Protein AF-A0A6P2D5D2-F1 (afdb_monomer_lite)

Sequence (107 aa):
MEERSELESQLWGVTNELASELIELTPEFMHEIQFEIVSTDDGGADIGLMEIHPEVKYVSLSPRVYDCCSRYLPLVKRYAPSWRRSLITLREAGGDWKAIVDFEHRK

Secondary structure (DSSP, 8-state):
-HHHHHHHHHHHHHHHHHHHHHHHHS-TT-SEEEEEEEE-TTS-EEEEESS--TTS--GGG-HHHHHHHHHHHHHHHHH-TTEEEEEEEEEE-SS-EEEEEEEEE--

Structure (mmCIF, N/CA/C/O backbone):
data_AF-A0A6P2D5D2-F1
#
_entry.id   AF-A0A6P2D5D2-F1
#
loop_
_atom_site.group_PDB
_atom_site.id
_atom_site.type_symbol
_atom_site.label_atom_id
_atom_site.label_alt_id
_atom_site.label_comp_id
_atom_site.label_asym_id
_atom_site.label_entity_id
_atom_site.label_seq_id
_atom_site.pdbx_PDB_ins_code
_atom_site.Cartn_x
_atom_site.Cartn_y
_atom_site.Cartn_z
_atom_site.occupancy
_atom_site.B_iso_or_equiv
_atom_site.auth_seq_id
_atom_site.auth_comp_id
_atom_site.auth_asym_id
_atom_site.auth_atom_id
_atom_site.pdbx_PDB_model_num
ATOM 1 N N . MET A 1 1 ? 19.960 9.348 -14.522 1.00 61.28 1 MET A N 1
ATOM 2 C CA . MET A 1 1 ? 19.866 9.685 -13.081 1.00 61.28 1 MET A CA 1
ATOM 3 C C . MET A 1 1 ? 18.541 10.380 -12.770 1.00 61.28 1 MET A C 1
ATOM 5 O O . MET A 1 1 ? 17.961 10.078 -11.740 1.00 61.28 1 MET A O 1
ATOM 9 N N . GLU A 1 2 ? 18.019 11.211 -13.680 1.00 69.38 2 GLU A N 1
ATOM 10 C CA . GLU A 1 2 ? 16.710 11.885 -13.559 1.00 69.38 2 GLU A CA 1
ATOM 11 C C . GLU A 1 2 ? 15.510 10.918 -13.536 1.00 69.38 2 GLU A C 1
ATOM 13 O O . GLU A 1 2 ? 14.660 11.041 -12.664 1.00 69.38 2 GLU A O 1
ATOM 18 N N . GLU A 1 3 ? 15.496 9.884 -14.388 1.00 74.62 3 GLU A N 1
ATOM 19 C CA . GLU A 1 3 ? 14.368 8.934 -14.480 1.00 74.62 3 GLU A CA 1
ATOM 20 C C . GLU A 1 3 ? 14.085 8.180 -13.167 1.00 74.62 3 GLU A C 1
ATOM 22 O O . GLU A 1 3 ? 12.935 7.936 -12.811 1.00 74.62 3 GLU A O 1
ATOM 27 N N . ARG A 1 4 ? 15.132 7.830 -12.406 1.00 80.88 4 ARG A N 1
ATOM 28 C CA . ARG A 1 4 ? 14.969 7.127 -11.124 1.00 80.88 4 ARG A CA 1
ATOM 29 C C . ARG A 1 4 ? 14.392 8.042 -10.044 1.00 80.88 4 ARG A C 1
ATOM 31 O O . ARG A 1 4 ? 13.568 7.585 -9.263 1.00 80.88 4 ARG A O 1
ATOM 38 N N . SER A 1 5 ? 14.809 9.309 -10.028 1.00 85.81 5 SER A N 1
ATOM 39 C CA . SER A 1 5 ? 14.287 10.327 -9.108 1.00 85.81 5 SER A CA 1
ATOM 40 C C . SER A 1 5 ? 12.813 10.628 -9.396 1.00 85.81 5 SER A C 1
ATOM 42 O O . SER A 1 5 ? 11.995 10.721 -8.485 1.00 85.81 5 SER A O 1
ATOM 44 N N . GLU A 1 6 ? 12.445 10.702 -10.677 1.00 91.44 6 GLU A N 1
ATOM 45 C CA . GLU A 1 6 ? 11.056 10.892 -11.093 1.00 91.44 6 GLU A CA 1
ATOM 46 C C . GLU A 1 6 ? 10.177 9.687 -10.727 1.00 91.44 6 GLU A C 1
ATOM 48 O O . GLU A 1 6 ? 9.101 9.861 -10.157 1.00 91.44 6 GLU A O 1
ATOM 53 N N . LEU A 1 7 ? 10.654 8.464 -10.979 1.00 92.44 7 LEU A N 1
ATOM 54 C CA . LEU A 1 7 ? 9.958 7.233 -10.601 1.00 92.44 7 LEU A CA 1
ATOM 55 C C . LEU A 1 7 ? 9.752 7.122 -9.085 1.00 92.44 7 LEU A C 1
ATOM 57 O O . LEU A 1 7 ? 8.672 6.748 -8.637 1.00 92.44 7 LEU A O 1
ATOM 61 N N . GLU A 1 8 ? 10.778 7.450 -8.301 1.00 92.25 8 GLU A N 1
ATOM 62 C CA . GLU A 1 8 ? 10.706 7.480 -6.841 1.00 92.25 8 GLU A CA 1
ATOM 63 C C . GLU A 1 8 ? 9.682 8.507 -6.352 1.00 92.25 8 GLU A C 1
ATOM 65 O O . GLU A 1 8 ? 8.833 8.181 -5.526 1.00 92.25 8 GLU A O 1
ATOM 70 N N . SER A 1 9 ? 9.699 9.718 -6.914 1.00 93.25 9 SER A N 1
ATOM 71 C CA . SER A 1 9 ? 8.727 10.768 -6.598 1.00 93.25 9 SER A CA 1
ATOM 72 C C . SER A 1 9 ? 7.289 10.337 -6.914 1.00 93.25 9 SER A C 1
ATOM 74 O O . SER A 1 9 ? 6.395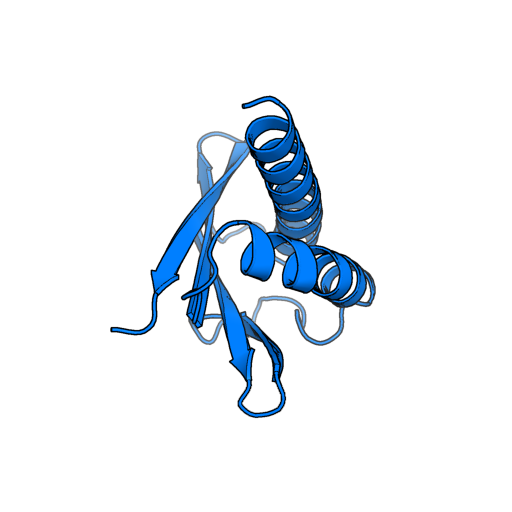 10.501 -6.086 1.00 93.25 9 SER A O 1
ATOM 76 N N . GLN A 1 10 ? 7.061 9.711 -8.074 1.00 94.81 10 GLN A N 1
ATOM 77 C CA . GLN A 1 10 ? 5.747 9.176 -8.452 1.00 94.81 10 GLN A CA 1
ATOM 78 C C . GLN A 1 10 ? 5.292 8.056 -7.508 1.00 94.81 10 GLN A C 1
ATOM 80 O O . GLN A 1 10 ? 4.134 8.037 -7.088 1.00 94.81 10 GLN A O 1
ATOM 85 N N . LEU A 1 11 ? 6.198 7.137 -7.157 1.00 93.56 11 LEU A N 1
ATOM 86 C CA . LEU A 1 11 ? 5.911 6.039 -6.236 1.00 93.56 11 LEU A CA 1
ATOM 87 C C . LEU A 1 11 ? 5.537 6.568 -4.848 1.00 93.56 11 LEU A C 1
ATOM 89 O O . LEU A 1 11 ? 4.531 6.136 -4.286 1.00 93.56 11 LEU A O 1
ATOM 93 N N . TRP A 1 12 ? 6.296 7.530 -4.320 1.00 92.44 12 TRP A N 1
ATOM 94 C CA . TRP A 1 12 ? 5.990 8.179 -3.045 1.00 92.44 12 TRP A CA 1
ATOM 95 C C . TRP A 1 12 ? 4.703 8.999 -3.101 1.00 92.44 12 TRP A C 1
ATOM 97 O O . TRP A 1 12 ? 3.935 8.967 -2.146 1.00 92.44 12 TRP A O 1
ATOM 107 N N . GLY A 1 13 ? 4.416 9.667 -4.221 1.00 94.06 13 GLY A N 1
ATOM 108 C CA . GLY A 1 13 ? 3.148 10.364 -4.441 1.00 94.06 13 GLY A CA 1
ATOM 109 C C . GLY A 1 13 ? 1.948 9.429 -4.285 1.00 94.06 13 GLY A C 1
ATOM 110 O O . GLY A 1 13 ? 1.088 9.672 -3.444 1.00 94.06 13 GLY A O 1
ATOM 111 N N . VAL A 1 14 ? 1.942 8.305 -5.011 1.00 93.88 14 VAL A N 1
ATOM 112 C CA . VAL A 1 14 ? 0.867 7.299 -4.912 1.00 93.88 14 VAL A CA 1
ATOM 113 C C . VAL A 1 14 ? 0.828 6.635 -3.531 1.00 93.88 14 VAL A C 1
ATOM 115 O O . VAL A 1 14 ? -0.248 6.350 -3.017 1.00 93.88 14 VAL A O 1
ATOM 118 N N . THR A 1 15 ? 1.986 6.406 -2.908 1.00 91.50 15 THR A N 1
ATOM 119 C CA . THR A 1 15 ? 2.073 5.845 -1.550 1.00 91.50 15 THR A CA 1
ATOM 120 C C . THR A 1 15 ? 1.443 6.772 -0.514 1.00 91.50 15 THR A C 1
ATOM 122 O O . THR A 1 15 ? 0.733 6.301 0.368 1.00 91.50 15 THR A O 1
ATOM 125 N N . ASN A 1 16 ? 1.667 8.083 -0.626 1.00 91.75 16 ASN A N 1
ATOM 126 C CA . ASN A 1 16 ? 1.079 9.074 0.271 1.00 91.75 16 ASN A CA 1
ATOM 127 C C . ASN A 1 16 ? -0.432 9.199 0.058 1.00 91.75 16 ASN A C 1
ATOM 129 O O . ASN A 1 16 ? -1.168 9.244 1.038 1.00 91.75 16 ASN A O 1
ATOM 133 N N . GLU A 1 17 ? -0.895 9.198 -1.198 1.00 92.88 17 GLU A N 1
ATOM 134 C CA . GLU A 1 17 ? -2.330 9.146 -1.515 1.00 92.88 17 GLU A CA 1
ATOM 135 C C . GLU A 1 17 ? -2.981 7.904 -0.884 1.00 92.88 17 GLU A C 1
ATOM 137 O O . GLU A 1 17 ? -3.981 8.019 -0.177 1.00 92.88 17 GLU A O 1
ATOM 142 N N . LEU A 1 18 ? -2.368 6.727 -1.058 1.00 91.56 18 LEU A N 1
ATOM 143 C CA . LEU A 1 18 ? -2.839 5.487 -0.446 1.00 91.56 18 LEU A CA 1
ATOM 144 C C . LEU A 1 18 ? -2.841 5.573 1.086 1.00 91.56 18 LEU A C 1
ATOM 146 O O . LEU A 1 18 ? -3.814 5.176 1.717 1.00 91.56 18 LEU A O 1
ATOM 150 N N . ALA A 1 19 ? -1.774 6.093 1.693 1.00 90.31 19 ALA A N 1
ATOM 151 C CA . ALA A 1 19 ? -1.679 6.236 3.140 1.00 90.31 19 ALA A CA 1
ATOM 152 C C . ALA A 1 19 ? -2.796 7.123 3.702 1.00 90.31 19 ALA A C 1
ATOM 154 O O . ALA A 1 19 ? -3.395 6.752 4.706 1.00 90.31 19 ALA A O 1
ATOM 155 N N . SER A 1 20 ? -3.117 8.246 3.052 1.00 90.44 20 SER A N 1
ATOM 156 C CA . SER A 1 20 ? -4.237 9.105 3.454 1.00 90.44 20 SER A CA 1
ATOM 157 C C . SER A 1 20 ? -5.568 8.352 3.446 1.00 90.44 20 SER A C 1
ATOM 159 O O . SER A 1 20 ? -6.297 8.401 4.433 1.00 90.44 20 SER A O 1
ATOM 161 N N . GLU A 1 21 ? -5.846 7.591 2.387 1.00 90.62 21 GLU A N 1
ATOM 162 C CA . GLU A 1 21 ? -7.060 6.770 2.300 1.00 90.62 21 GLU A CA 1
ATOM 163 C C . GLU A 1 21 ? -7.103 5.692 3.396 1.00 90.62 21 GLU A C 1
ATOM 165 O O . GLU A 1 21 ? -8.141 5.461 4.011 1.00 90.62 21 GLU A O 1
ATOM 170 N N . LEU A 1 22 ? -5.972 5.047 3.694 1.00 88.75 22 LEU A N 1
ATOM 171 C CA . LEU A 1 22 ? -5.886 4.033 4.749 1.00 88.75 22 LEU A CA 1
ATOM 172 C C . LEU A 1 22 ? -6.036 4.634 6.159 1.00 88.75 22 LEU A C 1
ATOM 174 O O . LEU A 1 22 ? -6.664 4.013 7.017 1.00 88.75 22 LEU A O 1
ATOM 178 N N . ILE A 1 23 ? -5.527 5.848 6.400 1.00 88.25 23 ILE A N 1
ATOM 179 C CA . ILE A 1 23 ? -5.725 6.583 7.662 1.00 88.25 23 ILE A CA 1
ATOM 180 C C . ILE A 1 23 ? -7.218 6.862 7.886 1.00 88.25 23 ILE A C 1
ATOM 182 O O . ILE A 1 23 ? -7.715 6.620 8.980 1.00 88.25 23 ILE A O 1
ATOM 186 N N . GLU A 1 24 ? -7.968 7.283 6.862 1.00 87.19 24 GLU A N 1
ATOM 187 C CA . GLU A 1 24 ? -9.421 7.532 6.976 1.00 87.19 24 GLU A CA 1
ATOM 188 C C . GLU A 1 24 ? -10.250 6.269 7.298 1.00 87.19 24 GLU A C 1
ATOM 190 O O . GLU A 1 24 ? -11.377 6.338 7.819 1.00 87.19 24 GLU A O 1
ATOM 195 N N . LEU A 1 25 ? -9.705 5.096 6.967 1.00 82.81 25 LEU A N 1
ATOM 196 C CA . LEU A 1 25 ? -10.291 3.790 7.267 1.00 82.81 25 LEU A CA 1
ATOM 197 C C . LEU A 1 25 ? -9.875 3.258 8.646 1.00 82.81 25 LEU A C 1
ATOM 199 O O . LEU A 1 25 ? -10.522 2.338 9.156 1.00 82.81 25 LEU A O 1
ATOM 203 N N . THR A 1 26 ? -8.836 3.845 9.244 1.00 82.44 26 THR A N 1
ATOM 204 C CA . THR A 1 26 ? -8.272 3.450 10.535 1.00 82.44 26 THR A CA 1
ATOM 205 C C . THR A 1 26 ? -9.064 4.094 11.683 1.00 82.44 26 THR A C 1
ATOM 207 O O . THR A 1 26 ? -9.300 5.302 11.667 1.00 82.44 26 THR A O 1
ATOM 210 N N . PRO A 1 27 ? -9.509 3.322 12.690 1.00 80.44 27 PRO A N 1
ATOM 211 C CA . PRO A 1 27 ? -10.183 3.869 13.865 1.00 80.44 27 PRO A CA 1
ATOM 212 C C . PRO A 1 27 ? -9.315 4.852 14.659 1.00 80.44 27 PRO A C 1
ATOM 214 O O . PRO A 1 27 ? -8.122 4.627 14.840 1.00 80.44 27 PRO A O 1
ATOM 217 N N . GLU A 1 28 ? -9.936 5.885 15.237 1.00 80.81 28 GLU A N 1
ATOM 218 C CA . GLU A 1 28 ? -9.245 6.957 15.982 1.00 80.81 28 GLU A CA 1
ATOM 219 C C . GLU A 1 28 ? -8.436 6.472 17.199 1.00 80.81 28 GLU A C 1
ATOM 221 O O . GLU A 1 28 ? -7.523 7.159 17.644 1.00 80.81 28 GLU A O 1
ATOM 226 N N . PHE A 1 29 ? -8.765 5.303 17.758 1.00 80.69 29 PHE A N 1
ATOM 227 C CA . PHE A 1 29 ? -8.062 4.736 18.914 1.00 80.69 29 PHE A CA 1
ATOM 228 C C . PHE A 1 29 ? -6.801 3.940 18.539 1.00 80.69 29 PHE A C 1
ATOM 230 O O . PHE A 1 29 ? -6.073 3.501 19.430 1.00 80.69 29 PHE A O 1
ATOM 237 N N . MET A 1 30 ? -6.555 3.694 17.249 1.00 83.94 30 MET A N 1
ATOM 238 C CA . MET A 1 30 ? -5.345 3.010 16.800 1.00 83.94 30 MET A CA 1
ATOM 239 C C . MET A 1 30 ? -4.2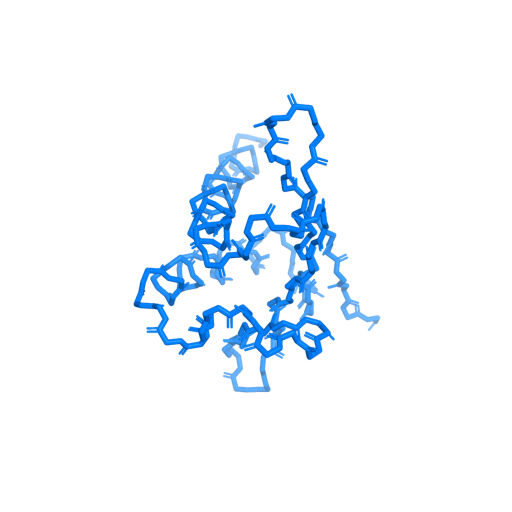11 4.015 16.637 1.00 83.94 30 MET A C 1
ATOM 241 O O . MET A 1 30 ? -4.347 5.006 15.930 1.00 83.94 30 MET A O 1
ATOM 245 N N . HIS A 1 31 ? -3.070 3.725 17.260 1.00 86.06 31 HIS A N 1
ATOM 246 C CA . HIS A 1 31 ? -1.850 4.530 17.124 1.00 86.06 31 HIS A CA 1
ATOM 247 C C . HIS A 1 31 ? -0.858 3.935 16.118 1.00 86.06 31 HIS A C 1
ATOM 249 O O . HIS A 1 31 ? 0.095 4.593 15.705 1.00 86.06 31 HIS A O 1
ATOM 255 N N . GLU A 1 32 ? -1.066 2.681 15.725 1.00 90.38 32 GLU A N 1
ATOM 256 C CA . GLU A 1 32 ? -0.291 1.993 14.704 1.00 90.38 32 GLU A CA 1
ATOM 257 C C . GLU A 1 32 ? -1.183 0.981 13.989 1.00 90.38 32 GLU A C 1
ATOM 259 O O . GLU A 1 32 ? -2.000 0.314 14.623 1.00 90.38 32 GLU A O 1
ATOM 264 N N . ILE A 1 33 ? -1.021 0.872 12.674 1.00 89.69 33 ILE A N 1
ATOM 265 C CA . ILE A 1 33 ? -1.694 -0.127 11.851 1.00 89.69 33 ILE A CA 1
ATOM 266 C C . ILE A 1 33 ? -0.800 -0.520 10.677 1.00 89.69 33 ILE A C 1
ATOM 268 O O . ILE A 1 33 ? -0.051 0.300 10.137 1.00 89.69 33 ILE A O 1
ATOM 272 N N . GLN A 1 34 ? -0.868 -1.790 10.288 1.00 91.75 34 GLN A N 1
ATOM 273 C CA . GLN A 1 34 ? -0.050 -2.345 9.221 1.00 91.75 34 GLN A CA 1
ATOM 274 C C . GLN A 1 34 ? -0.909 -2.908 8.096 1.00 91.75 34 GLN A C 1
ATOM 276 O O . GLN A 1 34 ? -1.828 -3.703 8.308 1.00 91.75 34 GLN A O 1
ATOM 281 N N . PHE A 1 35 ? -0.543 -2.521 6.883 1.00 90.88 35 PHE A N 1
ATOM 282 C CA . PHE A 1 35 ? -1.115 -3.001 5.640 1.00 90.88 35 PHE A CA 1
ATOM 283 C C . PHE A 1 35 ? -0.035 -3.663 4.807 1.00 90.88 35 PHE A C 1
ATOM 285 O O . PHE A 1 35 ? 1.143 -3.319 4.897 1.00 90.88 35 PHE A O 1
ATOM 292 N N . GLU A 1 36 ? -0.440 -4.581 3.949 1.00 91.75 36 GLU A N 1
ATOM 293 C CA . GLU A 1 36 ? 0.446 -5.159 2.959 1.00 91.75 36 GLU A CA 1
ATOM 294 C C . GLU A 1 36 ? -0.137 -5.043 1.562 1.00 91.75 36 GLU A C 1
ATOM 296 O O . GLU A 1 36 ? -1.336 -5.215 1.366 1.00 91.75 36 GLU A O 1
ATOM 301 N N . ILE A 1 37 ? 0.737 -4.779 0.595 1.00 91.50 37 ILE A N 1
ATOM 302 C CA . ILE A 1 37 ? 0.467 -5.009 -0.821 1.00 91.50 37 ILE A CA 1
ATOM 303 C C . ILE A 1 37 ? 1.358 -6.170 -1.240 1.00 91.50 37 ILE A C 1
ATOM 305 O O . ILE A 1 37 ? 2.580 -6.073 -1.114 1.00 91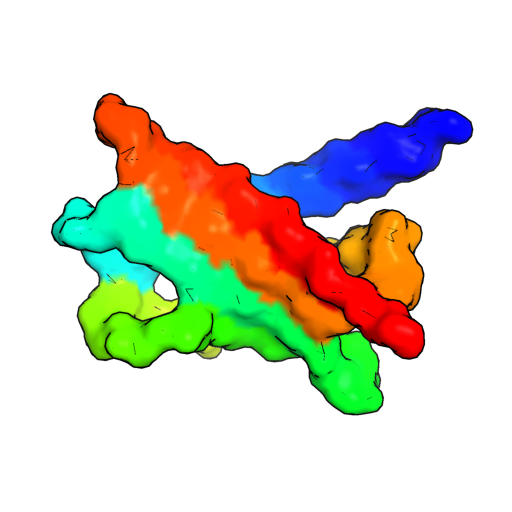.50 37 ILE A O 1
ATOM 309 N N . VAL A 1 38 ? 0.779 -7.261 -1.727 1.00 91.00 38 VAL A N 1
ATOM 310 C CA . VAL A 1 38 ? 1.504 -8.494 -2.056 1.00 91.00 38 VAL A CA 1
ATOM 311 C C . VAL A 1 38 ? 1.312 -8.819 -3.528 1.00 91.00 38 VAL A C 1
ATOM 313 O O . VAL A 1 38 ? 0.197 -8.772 -4.034 1.00 91.00 38 VAL A O 1
ATOM 316 N N . SER A 1 39 ? 2.393 -9.167 -4.229 1.00 90.12 39 SER A N 1
ATOM 317 C CA . SER A 1 39 ? 2.305 -9.655 -5.608 1.00 90.12 39 SER A CA 1
ATOM 318 C C . SER A 1 39 ? 1.534 -10.975 -5.673 1.00 90.12 39 SER A C 1
ATOM 320 O O . SER A 1 39 ? 1.874 -11.902 -4.933 1.00 90.12 39 SER A O 1
ATOM 322 N N . THR A 1 40 ? 0.602 -11.099 -6.612 1.00 87.19 40 THR A N 1
ATOM 323 C CA . THR A 1 40 ? -0.124 -12.344 -6.901 1.00 87.19 40 THR A CA 1
ATOM 324 C C . THR A 1 40 ? 0.542 -13.117 -8.049 1.00 87.19 40 THR A C 1
ATOM 326 O O . THR A 1 40 ? 1.330 -12.564 -8.826 1.00 87.19 40 THR A O 1
ATOM 329 N N . ASP A 1 41 ? 0.254 -14.416 -8.158 1.00 83.50 41 ASP A N 1
ATOM 330 C CA . ASP A 1 41 ? 0.894 -15.312 -9.138 1.00 83.50 41 ASP A CA 1
ATOM 331 C C . ASP A 1 41 ? 0.538 -14.981 -10.597 1.00 83.50 41 ASP A C 1
ATOM 333 O O . ASP A 1 41 ? 1.333 -15.225 -11.504 1.00 83.50 41 ASP A O 1
ATOM 337 N N . ASP A 1 42 ? -0.625 -14.372 -10.830 1.00 85.56 42 ASP A N 1
ATOM 338 C CA . ASP A 1 42 ? -1.074 -13.882 -12.139 1.00 85.56 42 ASP A CA 1
ATOM 339 C C . ASP A 1 42 ? -0.417 -12.548 -12.551 1.00 85.56 42 ASP A C 1
ATOM 341 O O . ASP A 1 42 ? -0.673 -12.019 -13.634 1.00 85.56 42 ASP A O 1
ATOM 345 N N . GLY A 1 43 ? 0.462 -12.007 -11.703 1.00 78.56 43 GLY A N 1
ATOM 346 C CA . GLY A 1 43 ? 1.134 -10.735 -11.923 1.00 78.56 43 GLY A CA 1
ATOM 347 C C . GLY A 1 43 ? 0.333 -9.518 -11.460 1.00 78.56 43 GLY A C 1
ATOM 348 O O . GLY A 1 43 ? 0.768 -8.398 -11.736 1.00 78.56 43 GLY A O 1
ATOM 349 N N . GLY A 1 44 ? -0.783 -9.694 -10.757 1.00 85.44 44 GLY A N 1
ATOM 350 C CA . GLY A 1 44 ? -1.487 -8.629 -10.045 1.00 85.44 44 GLY A CA 1
ATOM 351 C C . GLY A 1 44 ? -0.859 -8.275 -8.689 1.00 85.44 44 GLY A C 1
ATOM 352 O O . GLY A 1 44 ? 0.333 -8.511 -8.436 1.00 85.44 44 GLY A O 1
ATOM 353 N N . ALA A 1 45 ? -1.674 -7.666 -7.829 1.00 84.81 45 ALA A N 1
ATOM 354 C CA . ALA A 1 45 ? -1.375 -7.475 -6.419 1.00 84.81 45 ALA A CA 1
ATOM 355 C C . ALA A 1 45 ? -2.661 -7.421 -5.589 1.00 84.81 45 ALA A C 1
ATOM 357 O O . ALA A 1 45 ? -3.645 -6.828 -6.028 1.00 84.81 45 ALA A O 1
ATOM 358 N N . ASP A 1 46 ? -2.599 -7.975 -4.382 1.00 86.00 46 ASP A N 1
ATOM 359 C CA . ASP A 1 46 ? -3.650 -7.871 -3.372 1.00 86.00 46 ASP A CA 1
ATOM 360 C C . ASP A 1 46 ? -3.218 -6.906 -2.271 1.00 86.00 46 ASP A C 1
ATOM 362 O O . ASP A 1 46 ? -2.039 -6.854 -1.914 1.00 86.00 46 ASP A O 1
ATOM 366 N N . ILE A 1 47 ? -4.178 -6.154 -1.728 1.00 87.06 47 ILE A N 1
ATOM 367 C CA . ILE A 1 47 ? -3.983 -5.314 -0.547 1.00 87.06 47 ILE A CA 1
ATOM 368 C C . ILE A 1 47 ? -4.781 -5.869 0.628 1.00 87.06 47 ILE A C 1
ATOM 370 O O . ILE A 1 47 ? -5.956 -6.217 0.493 1.00 87.06 47 ILE A O 1
ATOM 374 N N . GLY A 1 48 ? -4.144 -5.930 1.790 1.00 85.75 48 GLY A N 1
ATOM 375 C CA . GLY A 1 48 ? -4.742 -6.477 2.996 1.00 85.75 48 GLY A CA 1
ATOM 376 C C . GLY A 1 48 ? -4.243 -5.807 4.263 1.00 85.75 48 GLY A C 1
ATOM 377 O O . GLY A 1 48 ? -3.242 -5.091 4.274 1.00 85.75 48 GLY A O 1
ATOM 378 N N . LEU A 1 49 ? -4.974 -6.057 5.343 1.00 86.31 49 LEU A N 1
ATOM 379 C CA . LEU A 1 49 ? -4.521 -5.791 6.700 1.00 86.31 49 LEU A CA 1
ATOM 380 C C . LEU A 1 49 ? -3.606 -6.922 7.151 1.00 86.31 49 LEU A C 1
ATOM 382 O O . LEU A 1 49 ? -3.921 -8.092 6.938 1.00 86.31 49 LEU A O 1
ATOM 386 N N . MET A 1 50 ? -2.511 -6.569 7.816 1.00 83.19 50 MET A N 1
ATOM 387 C CA . MET A 1 50 ? -1.587 -7.559 8.365 1.00 83.19 50 MET A CA 1
ATOM 388 C C . MET A 1 50 ? -2.136 -8.295 9.582 1.00 83.19 50 MET A C 1
ATOM 390 O O . MET A 1 50 ? -1.871 -9.479 9.785 1.00 83.19 50 MET A O 1
ATOM 394 N N . GLU A 1 51 ? -2.917 -7.587 10.387 1.00 78.94 51 GLU A N 1
ATOM 395 C CA . GLU A 1 51 ? -3.568 -8.112 11.576 1.00 78.94 51 GLU A CA 1
ATOM 396 C C . GLU A 1 51 ? -5.084 -7.996 11.422 1.00 78.94 51 GLU A C 1
ATOM 398 O O . GLU A 1 51 ? -5.597 -7.058 10.808 1.00 78.94 51 GLU A O 1
ATOM 403 N N . ILE A 1 52 ? -5.817 -8.962 11.980 1.00 70.12 52 ILE A N 1
ATOM 404 C CA . ILE A 1 52 ? -7.280 -8.937 11.951 1.00 70.12 52 ILE A CA 1
ATOM 405 C C . ILE A 1 52 ? -7.759 -7.862 12.925 1.00 70.12 52 ILE A C 1
ATOM 407 O O . ILE A 1 52 ? -7.849 -8.098 14.127 1.00 70.12 52 ILE A O 1
ATOM 411 N N . HIS A 1 53 ? -8.107 -6.709 12.367 1.00 74.94 53 HIS A N 1
ATOM 412 C CA . HIS A 1 53 ? -8.695 -5.581 13.076 1.00 74.94 53 HIS A CA 1
ATOM 413 C C . HIS A 1 53 ? -10.151 -5.404 12.625 1.00 74.94 53 HIS A C 1
ATOM 415 O O . HIS A 1 53 ? -10.393 -4.731 11.619 1.00 74.94 53 HIS A O 1
ATOM 421 N N . PRO A 1 54 ? -11.136 -6.041 13.293 1.00 71.00 54 PRO A N 1
ATOM 422 C CA . PRO A 1 54 ? -12.546 -5.973 12.891 1.00 71.00 54 PRO A CA 1
ATOM 423 C C . PRO A 1 54 ? -13.128 -4.551 12.921 1.00 71.00 54 PRO A C 1
ATOM 425 O O . PRO A 1 54 ? -14.181 -4.304 12.337 1.00 71.00 54 PRO A O 1
ATOM 428 N N . GLU A 1 55 ? -12.460 -3.621 13.597 1.00 74.56 55 GLU A N 1
ATOM 429 C CA . GLU A 1 55 ? -12.840 -2.219 13.711 1.00 74.56 55 GLU A CA 1
ATOM 430 C C . GLU A 1 55 ? -12.402 -1.378 12.505 1.00 74.56 55 GLU A C 1
ATOM 432 O O . GLU A 1 55 ? -12.951 -0.297 12.283 1.00 74.56 55 GLU A O 1
ATOM 437 N N . VAL A 1 56 ? -11.443 -1.859 11.708 1.00 72.56 56 VAL A N 1
ATOM 438 C CA . VAL A 1 56 ? -10.994 -1.164 10.498 1.00 72.56 56 VAL A CA 1
ATOM 439 C C . VAL A 1 56 ? -12.056 -1.331 9.421 1.00 72.56 56 VAL A C 1
ATOM 441 O O . VAL A 1 56 ? -12.459 -2.446 9.079 1.00 72.56 56 VAL A O 1
ATOM 444 N N . LYS A 1 57 ? -12.520 -0.207 8.864 1.00 65.00 57 LYS A N 1
ATOM 445 C CA . LYS A 1 57 ? -13.472 -0.225 7.745 1.00 65.00 57 LYS A CA 1
ATOM 446 C C . LYS A 1 57 ? -12.879 -1.070 6.622 1.00 65.00 57 LYS A C 1
ATOM 448 O O . LYS A 1 57 ? -11.701 -0.931 6.327 1.00 65.00 57 LYS A O 1
ATOM 453 N N . TYR A 1 58 ? -13.688 -1.923 5.996 1.00 68.25 58 TYR A N 1
ATOM 454 C CA . TYR A 1 58 ? -13.246 -2.873 4.971 1.00 68.25 58 TYR A CA 1
ATOM 455 C C . TYR A 1 58 ? -12.350 -2.224 3.901 1.00 68.25 58 TYR A C 1
ATOM 457 O O . TYR A 1 58 ? -12.834 -1.632 2.936 1.00 68.25 58 TYR A O 1
ATOM 465 N N . VAL A 1 59 ? -11.032 -2.358 4.068 1.00 62.91 59 VAL A N 1
ATOM 466 C CA . VAL A 1 59 ? -10.017 -1.748 3.192 1.00 62.91 59 VAL A CA 1
ATOM 467 C C . VAL A 1 59 ? -10.129 -2.277 1.769 1.00 62.91 59 VAL A C 1
ATOM 469 O O . VAL A 1 59 ? -10.024 -1.516 0.811 1.00 62.91 59 VAL A O 1
ATOM 472 N N . SER A 1 60 ? -10.483 -3.555 1.638 1.00 63.25 60 SER A N 1
ATOM 473 C CA . SER A 1 60 ? -10.797 -4.226 0.377 1.00 63.25 60 SER A CA 1
ATOM 474 C C . SER A 1 60 ? -12.087 -3.747 -0.300 1.00 63.25 60 SER A C 1
ATOM 476 O O . SER A 1 60 ? -12.458 -4.291 -1.330 1.00 63.25 60 SER A O 1
ATOM 478 N N . LEU A 1 61 ? -12.807 -2.763 0.250 1.00 63.88 61 LEU A N 1
ATOM 479 C CA . LEU A 1 61 ? -14.027 -2.213 -0.354 1.00 63.88 61 LEU A CA 1
ATOM 480 C C . LEU A 1 61 ? -13.908 -0.731 -0.725 1.00 63.88 61 LEU A C 1
ATOM 482 O O . LEU A 1 61 ? -14.864 -0.182 -1.270 1.00 63.88 61 LEU A O 1
ATOM 486 N N . SER A 1 62 ? -12.773 -0.073 -0.466 1.00 80.38 62 SER A N 1
ATOM 487 C CA . SER A 1 62 ? -12.583 1.326 -0.864 1.00 80.38 62 SER A CA 1
ATOM 488 C C . SER A 1 62 ? -12.168 1.420 -2.341 1.00 80.38 62 SER A C 1
ATOM 490 O O . SER A 1 62 ? -11.072 0.972 -2.691 1.00 80.38 62 SER A O 1
ATOM 492 N N . PRO A 1 63 ? -12.976 2.039 -3.231 1.00 84.94 63 PRO A N 1
ATOM 493 C CA . PRO A 1 63 ? -12.610 2.209 -4.640 1.00 84.94 63 PRO A CA 1
ATOM 494 C C . PRO A 1 63 ? -11.310 2.998 -4.815 1.00 84.94 63 PRO A C 1
ATOM 496 O O . PRO A 1 63 ? -10.502 2.688 -5.683 1.00 84.94 63 PRO A O 1
ATOM 499 N N . ARG A 1 64 ? -11.067 3.975 -3.935 1.00 88.69 64 ARG A N 1
ATOM 500 C CA . ARG A 1 64 ? -9.858 4.801 -3.976 1.00 88.69 64 ARG A CA 1
ATOM 501 C C . ARG A 1 64 ? -8.601 4.026 -3.609 1.00 88.69 64 ARG A C 1
ATOM 503 O O . ARG A 1 64 ? -7.552 4.250 -4.209 1.00 88.69 64 ARG A O 1
ATOM 510 N N . VAL A 1 65 ? -8.711 3.085 -2.670 1.00 87.62 65 VAL A N 1
ATOM 511 C CA . VAL A 1 65 ? -7.614 2.168 -2.342 1.00 87.62 65 VAL A CA 1
ATOM 512 C C . VAL A 1 65 ? -7.255 1.326 -3.569 1.00 87.62 65 VAL A C 1
ATOM 514 O O . VAL A 1 65 ? -6.074 1.216 -3.901 1.00 87.62 65 VAL A O 1
ATOM 517 N N . TYR A 1 66 ? -8.249 0.809 -4.301 1.00 85.81 66 TYR A N 1
ATOM 518 C CA . TYR A 1 66 ? -8.011 0.090 -5.558 1.00 85.81 66 TYR A CA 1
ATOM 519 C C . TYR A 1 66 ? -7.371 0.968 -6.636 1.00 85.81 66 TYR A C 1
ATOM 521 O O . TYR A 1 66 ? -6.399 0.543 -7.265 1.00 85.81 66 TYR A O 1
ATOM 529 N N . ASP A 1 67 ? -7.856 2.196 -6.822 1.00 90.12 67 ASP A N 1
ATOM 530 C CA . ASP A 1 67 ? -7.289 3.142 -7.786 1.00 90.12 67 ASP A CA 1
ATOM 531 C C . ASP A 1 67 ? -5.813 3.435 -7.476 1.00 90.12 67 ASP A C 1
ATOM 533 O O . ASP A 1 67 ? -4.958 3.356 -8.367 1.00 90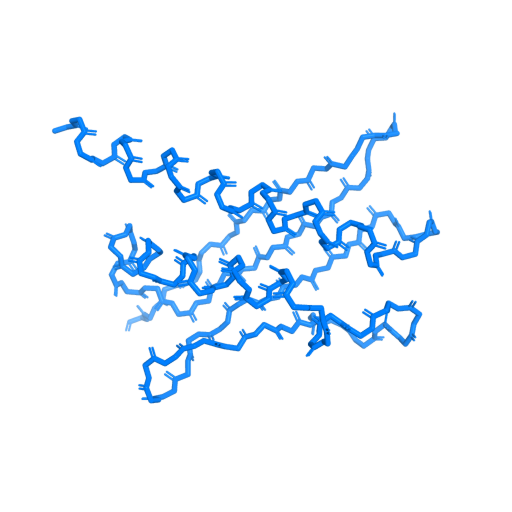.12 67 ASP A O 1
ATOM 537 N N . CYS A 1 68 ? -5.484 3.691 -6.205 1.00 92.00 68 CYS A N 1
ATOM 538 C CA . CYS A 1 68 ? -4.106 3.884 -5.759 1.00 92.00 68 CYS A CA 1
ATOM 539 C C . CYS A 1 68 ? -3.255 2.634 -6.013 1.00 92.00 68 CYS A C 1
ATOM 541 O O . CYS A 1 68 ? -2.170 2.741 -6.585 1.00 92.00 68 CYS A O 1
ATOM 543 N N . CYS A 1 69 ? -3.754 1.442 -5.672 1.00 89.19 69 CYS A N 1
ATOM 544 C CA . CYS A 1 69 ? -3.044 0.183 -5.910 1.00 89.19 69 CYS A CA 1
ATOM 545 C C . CYS A 1 69 ? -2.778 -0.063 -7.405 1.00 89.19 69 CYS A C 1
ATOM 547 O O . CYS A 1 69 ? -1.683 -0.492 -7.779 1.00 89.19 69 CYS A O 1
ATOM 549 N N . SER A 1 70 ? -3.736 0.272 -8.276 1.00 90.12 70 SER A N 1
ATOM 550 C CA . SER A 1 70 ? -3.594 0.125 -9.730 1.00 90.12 70 SER A CA 1
ATOM 551 C C . SER A 1 70 ? -2.477 1.005 -10.307 1.00 90.12 70 SER A C 1
ATOM 553 O O . SER A 1 70 ? -1.745 0.575 -11.200 1.00 90.12 70 SER A O 1
ATOM 555 N N . ARG A 1 71 ? -2.293 2.215 -9.755 1.00 93.31 71 ARG A N 1
ATOM 556 C CA . ARG A 1 71 ? -1.205 3.145 -10.103 1.00 93.31 71 ARG A CA 1
ATOM 557 C C . ARG A 1 71 ? 0.118 2.744 -9.457 1.00 93.31 71 ARG A C 1
ATOM 559 O O . ARG A 1 71 ? 1.174 2.918 -10.059 1.00 93.31 71 ARG A O 1
ATOM 566 N N . TYR A 1 72 ? 0.064 2.192 -8.250 1.00 92.88 72 TYR A N 1
ATOM 567 C CA . TYR A 1 72 ? 1.224 1.770 -7.476 1.00 92.88 72 TYR A CA 1
ATOM 568 C C . TYR A 1 72 ? 1.961 0.597 -8.129 1.00 92.88 72 TYR A C 1
ATOM 570 O O . TYR A 1 72 ? 3.183 0.632 -8.287 1.00 92.88 72 TYR A O 1
ATOM 578 N N . LEU A 1 73 ? 1.221 -0.432 -8.551 1.00 91.69 73 LEU A N 1
ATOM 579 C CA . LEU A 1 73 ? 1.776 -1.685 -9.063 1.00 91.69 73 LEU A CA 1
ATOM 580 C C . LEU A 1 73 ? 2.782 -1.520 -10.225 1.00 91.69 73 LEU A C 1
ATOM 582 O O . LEU A 1 73 ? 3.870 -2.103 -10.154 1.00 91.69 73 LEU A O 1
ATOM 586 N N . PRO A 1 74 ? 2.496 -0.756 -11.299 1.00 92.69 74 PRO A N 1
ATOM 587 C CA . PRO A 1 74 ? 3.471 -0.553 -12.369 1.00 92.69 74 PRO A CA 1
ATOM 588 C C . PRO A 1 74 ? 4.699 0.249 -11.912 1.00 92.69 74 PRO A C 1
ATOM 590 O O . PRO A 1 74 ? 5.795 0.017 -12.426 1.00 92.69 74 PRO A O 1
ATOM 593 N N . LEU A 1 75 ? 4.551 1.161 -10.944 1.00 94.69 75 LEU A N 1
ATOM 594 C CA . LEU A 1 75 ? 5.658 1.966 -10.419 1.00 94.69 75 LEU A CA 1
ATOM 595 C C . LEU A 1 75 ? 6.597 1.120 -9.558 1.00 94.69 75 LEU A C 1
ATOM 597 O O . LEU A 1 75 ? 7.804 1.111 -9.803 1.00 94.69 75 LEU A O 1
ATOM 601 N N . VAL A 1 76 ? 6.056 0.349 -8.608 1.00 93.25 76 VAL A N 1
ATOM 602 C CA . VAL A 1 76 ? 6.872 -0.476 -7.704 1.00 93.25 76 VAL A CA 1
ATOM 603 C C . VAL A 1 76 ? 7.633 -1.561 -8.463 1.00 93.25 76 VAL A C 1
ATOM 605 O O . VAL A 1 76 ? 8.803 -1.788 -8.178 1.00 93.25 76 VAL A O 1
ATOM 608 N N . LYS A 1 77 ? 7.042 -2.158 -9.507 1.00 90.62 77 LYS A N 1
ATOM 609 C CA . LYS A 1 77 ? 7.730 -3.140 -10.364 1.00 90.62 77 LYS A 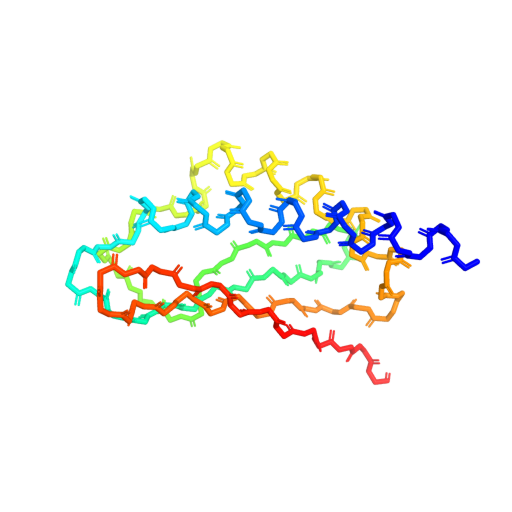CA 1
ATOM 610 C C . LYS A 1 77 ? 8.893 -2.541 -11.155 1.00 90.62 77 LYS A C 1
ATOM 612 O O . LYS A 1 77 ? 9.873 -3.232 -11.412 1.00 90.62 77 LYS A O 1
ATOM 617 N N . ARG A 1 78 ? 8.802 -1.268 -11.554 1.00 91.81 78 ARG A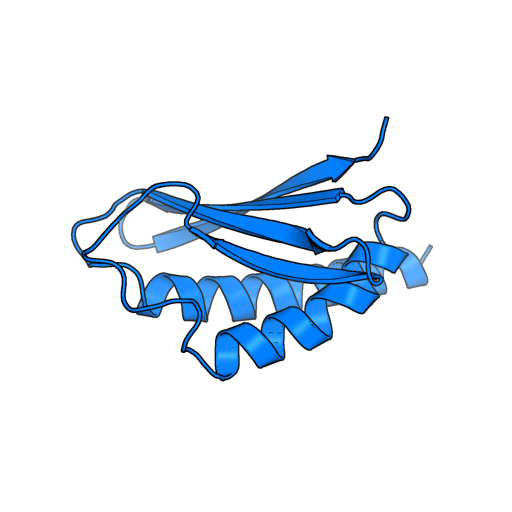 N 1
ATOM 618 C CA . ARG A 1 78 ? 9.910 -0.557 -12.215 1.00 91.81 78 ARG A CA 1
ATOM 619 C C . ARG A 1 78 ? 10.978 -0.124 -11.212 1.00 91.81 78 ARG A C 1
ATOM 621 O O . ARG A 1 78 ? 12.161 -0.190 -11.528 1.00 91.81 78 ARG A O 1
ATOM 628 N N . TYR A 1 79 ? 10.565 0.317 -10.023 1.00 91.06 79 TYR A N 1
ATOM 629 C CA . TYR A 1 79 ? 11.468 0.807 -8.978 1.00 91.06 79 TYR A CA 1
ATOM 630 C C . TYR A 1 79 ? 12.238 -0.340 -8.309 1.00 91.06 79 TYR A C 1
ATOM 632 O O . TYR A 1 79 ? 13.442 -0.239 -8.075 1.00 91.06 79 TYR A O 1
ATOM 640 N N . ALA A 1 80 ? 11.552 -1.456 -8.066 1.00 89.69 80 ALA A N 1
ATOM 641 C CA . ALA A 1 80 ? 12.050 -2.667 -7.434 1.00 89.69 80 ALA A CA 1
ATOM 642 C C . ALA A 1 80 ? 11.650 -3.911 -8.263 1.00 89.69 80 ALA A C 1
ATOM 644 O O . ALA A 1 80 ? 10.654 -4.565 -7.961 1.00 89.69 80 ALA A O 1
ATOM 645 N N . PRO A 1 81 ? 12.430 -4.300 -9.290 1.00 86.12 81 PRO A N 1
ATOM 646 C CA . PRO A 1 81 ? 12.081 -5.411 -10.189 1.00 86.12 81 PRO A CA 1
ATOM 647 C C . PRO A 1 81 ? 11.873 -6.772 -9.511 1.00 86.12 81 PRO A C 1
ATOM 649 O O . PRO A 1 81 ? 11.082 -7.583 -9.985 1.00 86.12 81 PRO A O 1
ATOM 652 N N . SER A 1 82 ? 12.547 -7.017 -8.384 1.00 89.88 82 SER A N 1
ATOM 653 C CA . SER A 1 82 ? 12.383 -8.237 -7.578 1.00 89.88 82 SER A CA 1
ATOM 654 C C . SER A 1 82 ? 11.358 -8.079 -6.452 1.00 89.88 82 SER A C 1
ATOM 656 O O . SER A 1 82 ? 11.361 -8.878 -5.520 1.00 89.88 82 SER A O 1
ATOM 658 N N . TRP A 1 83 ? 10.529 -7.034 -6.476 1.00 93.50 83 TRP A N 1
ATOM 659 C CA . TRP A 1 83 ? 9.518 -6.778 -5.455 1.00 93.50 83 TRP A CA 1
ATOM 660 C C . TRP A 1 83 ? 8.545 -7.951 -5.307 1.00 93.50 83 TRP A C 1
ATOM 662 O O . TRP A 1 83 ? 8.053 -8.519 -6.285 1.00 93.50 83 TRP A O 1
ATOM 672 N N . ARG A 1 84 ? 8.275 -8.311 -4.055 1.00 92.00 84 ARG A N 1
ATOM 673 C CA . ARG A 1 84 ? 7.282 -9.313 -3.666 1.00 92.00 84 ARG A CA 1
ATOM 674 C C . ARG A 1 84 ? 6.160 -8.685 -2.856 1.00 92.00 84 ARG A C 1
ATOM 676 O O . ARG A 1 84 ? 5.009 -9.088 -3.000 1.00 92.00 84 ARG A O 1
ATOM 683 N N . ARG A 1 85 ? 6.515 -7.768 -1.962 1.00 92.94 85 ARG A N 1
ATOM 684 C CA . ARG A 1 85 ? 5.601 -7.242 -0.962 1.00 92.94 85 ARG A CA 1
ATOM 685 C C . ARG A 1 85 ? 6.043 -5.865 -0.497 1.00 92.94 85 ARG A C 1
ATOM 687 O O . ARG A 1 85 ? 7.237 -5.613 -0.356 1.00 92.94 85 ARG A O 1
ATOM 694 N N . SER A 1 86 ? 5.069 -5.000 -0.260 1.00 94.19 86 SER A N 1
ATOM 695 C CA . SER A 1 86 ? 5.243 -3.732 0.440 1.00 94.19 86 SER A CA 1
ATOM 696 C C . SER A 1 86 ? 4.513 -3.809 1.763 1.00 94.19 86 SER A C 1
ATOM 698 O O . SER A 1 86 ? 3.300 -4.008 1.766 1.00 94.19 86 SER A O 1
ATOM 700 N N . LEU A 1 87 ? 5.235 -3.645 2.864 1.00 93.81 87 LEU A N 1
ATOM 701 C CA . LEU A 1 87 ? 4.648 -3.463 4.184 1.00 93.81 87 LEU A CA 1
ATOM 702 C C . LEU A 1 87 ? 4.491 -1.963 4.427 1.00 93.81 87 LEU A C 1
ATOM 704 O O . LEU A 1 87 ? 5.478 -1.234 4.437 1.00 93.81 87 LEU A O 1
ATOM 708 N N . ILE A 1 88 ? 3.256 -1.507 4.603 1.00 92.44 88 ILE A N 1
ATOM 709 C CA . ILE A 1 88 ? 2.918 -0.112 4.872 1.00 92.44 88 ILE A CA 1
ATOM 710 C C . ILE A 1 88 ? 2.521 -0.017 6.342 1.00 92.44 88 ILE A C 1
ATOM 712 O O . ILE A 1 88 ? 1.467 -0.510 6.737 1.00 92.44 88 ILE A O 1
ATOM 716 N N . THR A 1 89 ? 3.361 0.618 7.151 1.00 92.25 89 THR A N 1
ATOM 717 C CA . THR A 1 89 ? 3.055 0.920 8.552 1.00 92.25 89 THR A CA 1
ATOM 718 C C . THR A 1 89 ? 2.604 2.366 8.656 1.00 92.25 89 THR A C 1
ATOM 720 O O . THR A 1 89 ? 3.355 3.278 8.306 1.00 92.25 89 THR A O 1
ATOM 723 N N . LEU A 1 90 ? 1.390 2.582 9.149 1.00 91.38 90 LEU A N 1
ATOM 724 C CA . LEU A 1 90 ? 0.886 3.905 9.499 1.00 91.38 90 LEU A CA 1
ATOM 725 C C . LEU A 1 90 ? 1.017 4.050 11.009 1.00 91.38 90 LEU A C 1
ATOM 727 O O . LEU A 1 90 ? 0.517 3.207 11.751 1.00 91.38 90 LEU A O 1
ATOM 731 N N . ARG A 1 91 ? 1.706 5.096 11.463 1.00 91.44 91 ARG A N 1
ATOM 732 C CA . ARG A 1 91 ? 1.902 5.380 12.886 1.00 91.44 91 ARG A CA 1
ATOM 733 C C . ARG A 1 91 ? 1.487 6.808 13.200 1.00 91.44 91 ARG A C 1
ATOM 735 O O . ARG A 1 91 ? 1.962 7.741 12.552 1.00 91.44 91 ARG A O 1
ATOM 742 N N . GLU A 1 92 ? 0.644 6.960 14.207 1.00 89.56 92 GLU A N 1
ATOM 743 C CA . GLU A 1 92 ? 0.266 8.244 14.784 1.00 89.56 92 GLU A CA 1
ATOM 744 C C . GLU A 1 92 ? 1.331 8.673 15.801 1.00 89.56 92 GLU A C 1
ATOM 746 O O . GLU A 1 92 ? 1.777 7.890 16.643 1.00 89.56 92 GLU A O 1
ATOM 751 N N . ALA A 1 93 ? 1.807 9.910 15.677 1.00 84.06 93 ALA A N 1
ATOM 752 C CA . ALA A 1 93 ? 2.796 10.480 16.576 1.00 84.06 93 ALA A CA 1
ATOM 753 C C . ALA A 1 93 ? 2.522 11.969 16.813 1.00 84.06 93 ALA A C 1
ATOM 755 O O . ALA A 1 93 ? 3.073 12.830 16.127 1.00 84.06 93 ALA A O 1
ATOM 756 N N . GLY A 1 94 ? 1.723 12.271 17.838 1.00 79.38 94 GLY A N 1
ATOM 757 C CA . GLY A 1 94 ? 1.513 13.640 18.315 1.00 79.38 94 GLY A CA 1
ATOM 758 C C . GLY A 1 94 ? 0.502 14.441 17.492 1.00 79.38 94 GLY A C 1
ATOM 759 O O . GLY A 1 94 ? 0.656 15.652 17.364 1.00 79.38 94 GLY A O 1
ATOM 760 N N . GLY A 1 95 ? -0.516 13.777 16.948 1.00 80.56 95 GLY A N 1
ATOM 761 C CA . GLY A 1 95 ? -1.559 14.340 16.090 1.00 80.56 95 GLY A CA 1
ATOM 762 C C . GLY A 1 95 ? -1.305 14.148 14.595 1.00 80.56 95 GLY A C 1
ATOM 763 O O . GLY A 1 95 ? -2.219 14.352 13.801 1.00 80.56 95 GLY A O 1
ATOM 764 N N . ASP A 1 96 ? -0.100 13.712 14.218 1.00 85.00 96 ASP A N 1
ATOM 765 C CA . ASP A 1 96 ? 0.294 13.500 12.828 1.00 85.00 96 ASP A CA 1
ATOM 766 C C . ASP A 1 96 ? 0.502 12.014 12.533 1.00 85.00 96 ASP A C 1
ATOM 768 O O . ASP A 1 96 ? 1.215 11.304 13.249 1.00 85.00 96 ASP A O 1
ATOM 772 N N . TRP A 1 97 ? -0.066 11.554 11.420 1.00 86.62 97 TRP A N 1
ATOM 773 C CA . TRP A 1 97 ? 0.172 10.214 10.898 1.00 86.62 97 TRP A CA 1
ATOM 774 C C . TRP A 1 97 ? 1.371 10.196 9.955 1.00 86.62 97 TRP A C 1
ATOM 776 O O . TRP A 1 97 ? 1.512 11.046 9.073 1.00 86.62 97 TRP A O 1
ATOM 786 N N . LYS A 1 98 ? 2.228 9.186 10.108 1.00 88.00 98 LYS A N 1
ATOM 787 C CA . LYS A 1 98 ? 3.361 8.925 9.216 1.00 88.00 98 LYS A CA 1
ATOM 788 C C . LYS A 1 98 ? 3.226 7.554 8.580 1.00 88.00 98 LYS A C 1
ATOM 790 O O . LYS A 1 98 ? 2.949 6.580 9.276 1.00 88.00 98 LYS A O 1
ATOM 795 N N . ALA A 1 99 ? 3.483 7.489 7.277 1.00 89.19 99 ALA A N 1
ATOM 796 C CA . ALA A 1 99 ? 3.591 6.243 6.537 1.00 89.19 99 ALA A CA 1
ATOM 797 C C . ALA A 1 99 ? 5.059 5.826 6.409 1.00 89.19 99 ALA A C 1
ATOM 799 O O . ALA A 1 99 ? 5.909 6.615 5.994 1.00 89.19 99 ALA A O 1
ATOM 800 N N . ILE A 1 100 ? 5.346 4.579 6.757 1.00 91.06 100 ILE A N 1
ATOM 801 C CA . ILE A 1 100 ? 6.634 3.919 6.548 1.00 91.06 100 ILE A CA 1
ATOM 802 C C . ILE A 1 100 ? 6.376 2.762 5.591 1.00 91.06 100 ILE A C 1
ATOM 804 O O . ILE A 1 100 ? 5.441 1.992 5.809 1.00 91.06 100 ILE A O 1
ATOM 808 N N . VAL A 1 101 ? 7.181 2.651 4.533 1.00 90.94 101 VAL A N 1
ATOM 809 C CA . VAL A 1 101 ? 7.056 1.569 3.551 1.00 90.94 101 VAL A CA 1
ATOM 810 C C . VAL A 1 101 ? 8.345 0.777 3.477 1.00 90.94 101 VAL A C 1
ATOM 812 O O . VAL A 1 101 ? 9.386 1.315 3.101 1.00 90.94 101 VAL A O 1
ATOM 815 N N . ASP A 1 102 ? 8.240 -0.511 3.785 1.00 92.75 102 ASP A N 1
ATOM 816 C CA . ASP A 1 102 ? 9.319 -1.479 3.653 1.00 92.75 102 ASP A CA 1
ATOM 817 C C . ASP A 1 102 ? 9.058 -2.395 2.455 1.00 92.75 102 ASP A C 1
ATOM 819 O O . ASP A 1 102 ? 7.963 -2.938 2.286 1.00 92.75 102 ASP A O 1
ATOM 823 N N . PHE A 1 103 ? 10.078 -2.580 1.615 1.00 91.94 103 PHE A N 1
ATOM 824 C CA . PHE A 1 103 ? 10.009 -3.457 0.450 1.00 91.94 103 PHE A CA 1
ATOM 825 C C . PHE A 1 103 ? 10.655 -4.808 0.748 1.00 91.94 103 PHE A C 1
ATOM 827 O O . PHE A 1 103 ? 11.838 -4.896 1.074 1.00 91.94 103 PHE A O 1
ATOM 834 N N . GLU A 1 104 ? 9.897 -5.880 0.551 1.00 92.12 104 GLU A N 1
ATOM 835 C CA . GLU A 1 104 ? 10.430 -7.233 0.517 1.00 92.12 104 GLU A CA 1
ATOM 836 C C . GLU A 1 104 ? 10.659 -7.679 -0.927 1.00 92.12 104 GLU A C 1
ATOM 838 O O . GLU A 1 104 ? 9.820 -7.483 -1.817 1.00 92.12 104 GLU A O 1
ATOM 843 N N . HIS A 1 105 ? 11.788 -8.348 -1.151 1.00 89.19 105 HIS A N 1
ATOM 844 C CA . HIS A 1 105 ? 12.189 -8.844 -2.460 1.00 89.19 105 HIS A CA 1
ATOM 845 C C . HIS A 1 105 ? 12.185 -10.374 -2.508 1.00 89.19 105 HIS A C 1
ATOM 847 O O . HIS A 1 105 ? 12.421 -11.052 -1.504 1.00 89.19 105 HIS A O 1
ATOM 853 N N . ARG A 1 106 ? 11.936 -10.932 -3.694 1.00 81.56 106 ARG A N 1
ATOM 854 C CA . ARG A 1 106 ? 12.159 -12.354 -3.975 1.00 81.56 106 ARG A CA 1
ATOM 855 C C . ARG A 1 106 ? 13.659 -12.646 -3.809 1.00 81.56 106 ARG A C 1
ATOM 857 O O . ARG A 1 106 ? 14.481 -11.880 -4.312 1.00 81.56 106 ARG A O 1
ATOM 864 N N . LYS A 1 107 ? 13.983 -13.696 -3.049 1.00 65.31 107 LYS A N 1
ATOM 865 C CA . LYS A 1 107 ? 15.358 -14.190 -2.876 1.00 65.31 107 LYS A CA 1
ATOM 866 C C . LYS A 1 107 ? 15.887 -14.810 -4.161 1.00 65.31 107 LYS A C 1
ATOM 868 O O . LYS A 1 107 ? 15.057 -15.375 -4.908 1.00 65.31 107 LYS A O 1
#

Radius of gyration: 13.82 Å; chains: 1; bounding box: 34×30×33 Å

Organism: NCBI:txid1210884

Foldseek 3Di:
DVVLVVLVVQLVVLVVQLLVVQVVQDDPPDQKFKKKWFQDPVRATDIDGPDDDVSGHPCVPDVSNVVSSVSNSVSCCVNAVQFGMWMWMWGHDPNDIDIDIDTDGDD

pLDDT: mean 86.11, std 8.11, range [61.28, 94.81]